Protein AF-I4YDK6-F1 (afdb_monomer)

InterPro domains:
  IPR009400 TFIIH subunit TTDA/Tfb5 [PF06331] (1-45)
  IPR009400 TFIIH subunit TTDA/Tfb5 [SM01395] (1-52)
  IPR035935 TFB5-like superfamily [G3DSA:3.30.70.1220] (1-52)
  IPR035935 TFB5-like superfamily [SSF142897] (1-45)

Secondary structure (DSSP, 8-state):
-HHHHHHHHHHHHHH--EEEEEETTEEEE-GGGHHHHHHHHHHHHHHHHHHHTT-

Sequence (55 aa):
DPAVKQIILNLNDKSKFIVQDLDLQHILVSPDSVQSIKYELENEVCRTVHRTSAV

Solvent-accessible surface area (backbone atoms only — not comparable to full-atom values): 3322 Å² total; per-residue (Å²): 100,58,69,59,48,52,53,52,52,61,51,29,76,77,65,70,48,67,76,42,84,74,52,82,80,43,69,41,58,49,78,84,43,50,65,56,51,51,53,52,49,54,50,53,51,52,54,52,54,59,60,60,71,74,109

Organ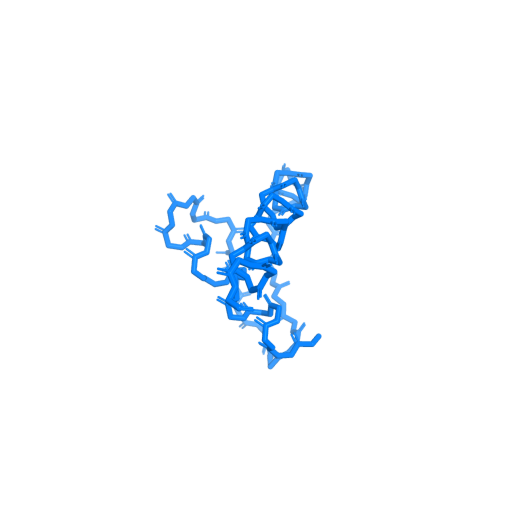ism: Wallemia mellicola (strain ATCC MYA-4683 / CBS 633.66) (NCBI:txid671144)

Mean predicted aligned error: 6.25 Å

Structure (mmCIF, N/CA/C/O backbone):
data_AF-I4YDK6-F1
#
_entry.id   AF-I4YDK6-F1
#
loop_
_atom_site.group_PDB
_atom_site.id
_atom_site.type_symbol
_atom_site.label_atom_id
_atom_site.label_alt_id
_atom_site.label_comp_id
_atom_site.label_asym_id
_atom_site.label_entity_id
_atom_site.label_seq_id
_atom_site.pdbx_PDB_ins_code
_atom_site.Cartn_x
_atom_site.Cartn_y
_atom_site.Cartn_z
_atom_site.occupancy
_atom_site.B_iso_or_equiv
_atom_site.auth_seq_id
_atom_site.auth_comp_id
_atom_site.auth_asym_id
_atom_site.auth_atom_id
_atom_site.pdbx_PDB_model_num
ATOM 1 N N . ASP A 1 1 ? -0.349 8.855 -9.811 1.00 79.25 1 ASP A N 1
ATOM 2 C CA . ASP A 1 1 ? 0.740 8.203 -10.560 1.00 79.25 1 ASP A CA 1
ATOM 3 C C . ASP A 1 1 ? 0.567 6.680 -10.487 1.00 79.25 1 ASP A C 1
ATOM 5 O O . ASP A 1 1 ? 0.270 6.188 -9.398 1.00 79.25 1 ASP A O 1
ATOM 9 N N . PRO A 1 2 ? 0.681 5.938 -11.605 1.00 77.12 2 PRO A N 1
ATOM 10 C CA . PRO A 1 2 ? 0.489 4.485 -11.623 1.00 77.12 2 PRO A CA 1
ATOM 11 C C . PRO A 1 2 ? 1.493 3.703 -10.762 1.00 77.12 2 PRO A C 1
ATOM 13 O O . PRO A 1 2 ? 1.124 2.677 -10.192 1.00 77.12 2 PRO A O 1
ATOM 16 N N . ALA A 1 3 ? 2.737 4.176 -10.621 1.00 82.56 3 ALA A N 1
ATOM 17 C CA . ALA A 1 3 ? 3.735 3.524 -9.773 1.00 82.56 3 ALA A CA 1
ATOM 18 C C . ALA A 1 3 ? 3.379 3.678 -8.289 1.00 82.56 3 ALA A C 1
ATOM 20 O O . ALA A 1 3 ? 3.466 2.718 -7.527 1.00 82.56 3 ALA A O 1
ATOM 21 N N . VAL A 1 4 ? 2.866 4.844 -7.887 1.00 82.50 4 VAL A N 1
ATOM 22 C CA . VAL A 1 4 ? 2.346 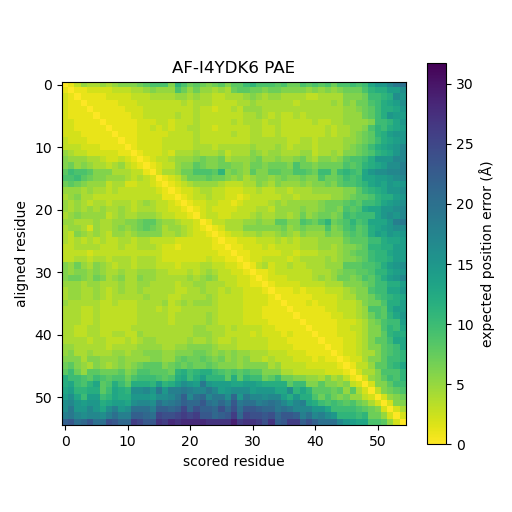5.053 -6.523 1.00 82.50 4 VAL A CA 1
ATOM 23 C C . VAL A 1 4 ? 1.184 4.103 -6.222 1.00 82.50 4 VAL A C 1
ATOM 25 O O . VAL A 1 4 ? 1.145 3.508 -5.147 1.00 82.50 4 VAL A O 1
ATOM 28 N N . LYS A 1 5 ? 0.271 3.883 -7.179 1.00 84.00 5 LYS A N 1
ATOM 29 C CA . LYS A 1 5 ? -0.821 2.909 -7.014 1.00 84.00 5 LYS A CA 1
ATOM 30 C C . LYS A 1 5 ? -0.290 1.491 -6.768 1.00 84.00 5 LYS A C 1
ATOM 32 O O . LYS A 1 5 ? -0.814 0.805 -5.899 1.00 84.00 5 LYS A O 1
ATOM 37 N N . GLN A 1 6 ? 0.757 1.063 -7.477 1.00 83.12 6 GLN A N 1
ATOM 38 C CA . GLN A 1 6 ? 1.386 -0.248 -7.253 1.00 83.12 6 GLN A CA 1
ATOM 39 C C . GLN A 1 6 ? 1.956 -0.391 -5.837 1.00 83.12 6 GLN A C 1
ATOM 41 O O . GLN A 1 6 ? 1.783 -1.430 -5.205 1.00 83.12 6 GLN A O 1
ATOM 46 N N . ILE A 1 7 ? 2.572 0.666 -5.304 1.00 85.31 7 ILE A N 1
ATOM 47 C CA . ILE A 1 7 ? 3.058 0.672 -3.917 1.00 85.31 7 ILE A CA 1
ATOM 48 C C . ILE A 1 7 ? 1.881 0.528 -2.945 1.00 85.31 7 ILE A C 1
ATOM 50 O O . ILE A 1 7 ? 1.927 -0.301 -2.039 1.00 85.31 7 ILE A O 1
ATOM 54 N N . ILE A 1 8 ? 0.797 1.277 -3.161 1.00 85.50 8 ILE A N 1
ATOM 55 C CA . ILE A 1 8 ? -0.397 1.211 -2.308 1.00 85.50 8 ILE A CA 1
ATOM 56 C C . ILE A 1 8 ? -1.060 -0.177 -2.371 1.00 85.50 8 ILE A C 1
ATOM 58 O O . ILE A 1 8 ? -1.481 -0.693 -1.338 1.00 85.50 8 ILE A O 1
ATOM 62 N N . LEU A 1 9 ? -1.114 -0.813 -3.545 1.00 85.00 9 LEU A N 1
ATOM 63 C CA . LEU A 1 9 ? -1.614 -2.184 -3.706 1.00 85.00 9 LEU A CA 1
ATOM 64 C C . LEU A 1 9 ? -0.749 -3.200 -2.942 1.00 85.00 9 LEU A C 1
ATOM 66 O O . LEU A 1 9 ? -1.290 -4.039 -2.228 1.00 85.00 9 LEU A O 1
ATOM 70 N N . ASN A 1 10 ? 0.580 -3.077 -3.001 1.00 85.50 10 ASN A N 1
ATOM 71 C CA . ASN A 1 10 ? 1.488 -3.9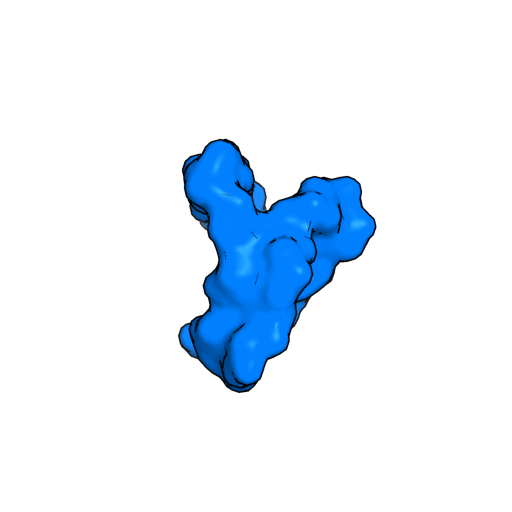29 -2.222 1.00 85.50 10 ASN A CA 1
ATOM 72 C C . ASN A 1 10 ? 1.335 -3.728 -0.706 1.00 85.50 10 ASN A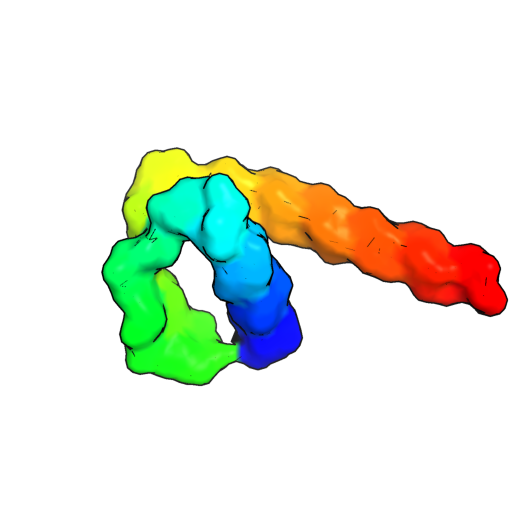 C 1
ATOM 74 O O . ASN A 1 10 ? 1.434 -4.681 0.068 1.00 85.50 10 ASN A O 1
ATOM 78 N N . LEU A 1 11 ? 1.095 -2.493 -0.259 1.00 84.12 11 LEU A N 1
ATOM 79 C CA . LEU A 1 11 ? 0.797 -2.204 1.146 1.00 84.12 11 LEU A CA 1
ATOM 80 C C . LEU A 1 11 ? -0.565 -2.797 1.554 1.00 84.12 11 LEU A C 1
ATOM 82 O O . LEU A 1 11 ? -0.732 -3.263 2.684 1.00 84.12 11 LEU A O 1
ATOM 86 N N . ASN A 1 12 ? -1.524 -2.836 0.628 1.00 84.19 12 ASN A N 1
ATOM 87 C CA . ASN A 1 12 ? -2.851 -3.393 0.860 1.00 84.19 12 ASN A CA 1
ATOM 88 C C . ASN A 1 12 ? -2.832 -4.907 1.093 1.00 84.19 12 ASN A C 1
ATOM 90 O O . ASN A 1 12 ? -3.633 -5.398 1.885 1.00 84.19 12 ASN A O 1
ATOM 94 N N . ASP A 1 13 ? -1.904 -5.645 0.486 1.00 80.88 13 ASP A N 1
ATOM 95 C CA . ASP A 1 13 ? -1.722 -7.074 0.779 1.00 80.88 13 ASP A CA 1
ATOM 96 C C . ASP A 1 13 ? -1.421 -7.339 2.267 1.00 80.88 13 ASP A C 1
ATOM 98 O O . ASP A 1 13 ? -1.807 -8.373 2.812 1.00 80.88 13 ASP A O 1
ATOM 102 N N . LYS A 1 14 ? -0.789 -6.379 2.959 1.00 78.19 14 LYS A N 1
ATOM 103 C CA . LYS A 1 14 ? -0.430 -6.494 4.382 1.00 78.19 14 LYS A CA 1
ATOM 104 C C . LYS A 1 14 ? -1.548 -6.051 5.330 1.00 78.19 14 LYS A C 1
ATOM 106 O O . LYS A 1 14 ? -1.736 -6.687 6.363 1.00 78.19 14 LYS A O 1
ATOM 111 N N . SER A 1 15 ? -2.280 -4.985 4.988 1.00 71.88 15 SER A N 1
ATOM 112 C CA . SER A 1 15 ? -3.241 -4.332 5.903 1.00 71.88 15 SER A CA 1
ATOM 113 C C . SER A 1 15 ? -4.677 -4.193 5.375 1.00 71.88 15 SER A C 1
ATOM 115 O O . SER A 1 15 ? -5.489 -3.564 6.045 1.00 71.88 15 SER A O 1
ATOM 117 N N . LYS A 1 16 ? -5.015 -4.775 4.213 1.00 79.62 16 LYS A N 1
ATOM 118 C CA . LYS A 1 16 ? -6.364 -4.831 3.597 1.00 79.62 16 LYS A CA 1
ATOM 119 C C . LYS A 1 16 ? -7.243 -3.594 3.854 1.00 79.62 16 LYS A C 1
ATOM 121 O O . LYS A 1 16 ? -8.293 -3.679 4.484 1.00 79.62 16 LYS A O 1
ATOM 126 N N . PHE A 1 17 ? -6.813 -2.445 3.349 1.00 84.06 17 PHE A N 1
ATOM 127 C CA . PHE A 1 17 ? -7.485 -1.149 3.497 1.00 84.06 17 PHE A CA 1
ATOM 128 C C . PHE A 1 17 ? -8.180 -0.649 2.215 1.00 84.06 17 PHE A C 1
ATOM 130 O O . PHE A 1 17 ? -8.920 0.336 2.254 1.00 84.06 17 PHE A O 1
ATOM 137 N N . ILE A 1 18 ? -7.951 -1.306 1.074 1.00 87.62 18 ILE A N 1
ATOM 138 C CA . ILE A 1 18 ? -8.634 -1.031 -0.192 1.00 87.62 18 ILE A CA 1
ATOM 139 C C . ILE A 1 18 ? -9.970 -1.763 -0.189 1.00 87.62 18 ILE A C 1
ATOM 141 O O . ILE A 1 18 ? -10.028 -2.989 -0.102 1.00 87.62 18 ILE A O 1
ATOM 145 N N . VAL A 1 19 ? -11.038 -0.985 -0.318 1.00 88.44 19 VAL A N 1
ATOM 146 C CA . VAL A 1 19 ? -12.409 -1.476 -0.453 1.00 88.44 19 VAL A CA 1
ATOM 147 C C . VAL A 1 19 ? -12.669 -1.886 -1.898 1.00 88.44 19 VAL A C 1
ATOM 149 O O . VAL A 1 19 ? -13.238 -2.947 -2.146 1.00 88.44 19 VAL A O 1
ATOM 152 N N . GLN A 1 20 ? -12.241 -1.057 -2.856 1.00 88.25 20 GLN A N 1
ATOM 153 C CA . GLN A 1 20 ? -12.445 -1.321 -4.278 1.00 88.25 20 GLN A CA 1
ATOM 154 C C . GLN A 1 20 ? -11.368 -0.664 -5.147 1.00 88.25 20 GLN A C 1
ATOM 156 O O . GLN A 1 20 ? -10.981 0.480 -4.917 1.00 88.25 20 GLN A O 1
ATOM 161 N N . ASP A 1 21 ? -10.918 -1.374 -6.179 1.00 86.88 21 ASP A N 1
ATOM 162 C CA . ASP A 1 21 ? -10.124 -0.800 -7.265 1.00 86.88 21 ASP A CA 1
ATOM 163 C C . ASP A 1 21 ? -11.072 -0.194 -8.306 1.00 86.88 21 ASP A C 1
ATOM 165 O O . ASP A 1 21 ? -11.941 -0.903 -8.812 1.00 86.88 21 ASP A O 1
ATOM 169 N N . LEU A 1 22 ? -10.958 1.110 -8.576 1.00 87.62 22 LEU A N 1
ATOM 170 C CA . LEU A 1 22 ? -11.862 1.805 -9.500 1.00 87.62 22 LEU A CA 1
ATOM 171 C C . LEU A 1 22 ? -11.250 1.903 -10.897 1.00 87.62 22 LEU A C 1
ATOM 173 O O . LEU A 1 22 ? -11.875 1.509 -11.872 1.00 87.62 22 LEU A O 1
ATOM 177 N N . ASP A 1 23 ? -10.017 2.405 -10.982 1.00 86.69 23 ASP A N 1
ATOM 178 C CA . ASP A 1 23 ? -9.316 2.652 -12.244 1.00 86.69 23 ASP A CA 1
ATOM 179 C C . ASP A 1 23 ? -7.804 2.703 -12.029 1.00 86.69 23 ASP A C 1
ATOM 181 O O . ASP A 1 23 ? -7.325 2.755 -10.899 1.00 86.69 23 ASP A O 1
ATOM 185 N N . LEU A 1 24 ? -7.024 2.810 -13.108 1.00 82.44 24 LEU A N 1
ATOM 186 C CA . LEU A 1 24 ? -5.555 2.947 -13.109 1.00 82.44 24 LEU A CA 1
ATOM 187 C C . LEU A 1 24 ? -4.971 3.955 -12.102 1.00 82.44 24 LEU A C 1
ATOM 189 O O . LEU A 1 24 ? -3.816 3.803 -11.707 1.00 82.44 24 LEU A O 1
ATOM 193 N N 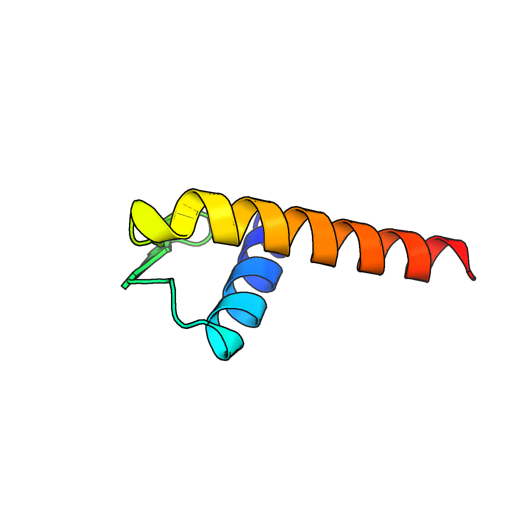. GLN A 1 25 ? -5.728 4.974 -11.696 1.00 84.81 25 GLN A N 1
ATOM 194 C CA . GLN A 1 25 ? -5.274 5.999 -10.748 1.00 84.81 25 GLN A CA 1
ATOM 195 C C . GLN A 1 25 ? -6.188 6.176 -9.531 1.00 84.81 25 GLN A C 1
ATOM 197 O O . GLN A 1 25 ? -5.834 6.932 -8.629 1.00 84.81 25 GLN A O 1
ATOM 202 N N . HIS A 1 26 ? -7.324 5.480 -9.476 1.00 86.62 26 HIS A N 1
ATOM 203 C CA . HIS A 1 26 ? -8.327 5.672 -8.434 1.00 86.62 26 HIS A CA 1
ATOM 204 C C . HIS A 1 26 ? -8.563 4.371 -7.674 1.00 86.62 26 HIS A C 1
ATOM 206 O O . HIS A 1 26 ? -8.769 3.311 -8.265 1.00 86.62 26 HIS A O 1
ATOM 212 N N . ILE A 1 27 ? -8.552 4.479 -6.351 1.00 88.62 27 ILE A N 1
ATOM 213 C CA . ILE A 1 27 ? -8.872 3.399 -5.422 1.00 88.62 27 ILE A CA 1
ATOM 214 C C . ILE A 1 27 ? -9.856 3.934 -4.389 1.00 88.62 27 ILE A C 1
ATOM 216 O O . ILE A 1 27 ? -9.770 5.091 -3.972 1.00 88.62 27 ILE A O 1
ATOM 220 N N . LEU A 1 28 ? -10.789 3.088 -3.980 1.00 89.62 28 LEU A N 1
ATOM 221 C CA . LEU A 1 28 ? -11.712 3.354 -2.894 1.00 89.62 28 LEU A CA 1
ATOM 222 C C . LEU A 1 28 ? -11.147 2.739 -1.614 1.00 89.62 28 LEU A C 1
ATOM 224 O O . LEU A 1 28 ? -10.852 1.543 -1.567 1.00 89.62 28 LEU A O 1
ATOM 228 N N . VAL A 1 29 ? -11.012 3.555 -0.575 1.00 89.56 29 VAL A N 1
ATOM 229 C CA . VAL A 1 29 ? -10.466 3.162 0.730 1.00 89.56 29 VAL A CA 1
ATOM 230 C C . VAL A 1 29 ? -11.391 3.636 1.842 1.00 89.56 29 VAL A C 1
ATOM 232 O O . VAL A 1 29 ? -12.109 4.627 1.679 1.00 89.56 29 VAL A O 1
ATOM 235 N N . SER A 1 30 ? -11.366 2.943 2.977 1.00 88.62 30 SER A N 1
ATOM 236 C CA . SER A 1 30 ? -12.111 3.372 4.160 1.00 88.62 30 SER A CA 1
ATOM 237 C C . SER A 1 30 ? -11.561 4.702 4.689 1.00 88.62 30 SER A C 1
ATOM 239 O O . SER A 1 30 ? -10.338 4.870 4.744 1.00 88.62 30 SER A O 1
ATOM 241 N N . PRO A 1 31 ? -12.425 5.638 5.124 1.00 86.12 31 PRO A N 1
ATOM 242 C CA . PRO A 1 31 ? -11.994 6.946 5.618 1.00 86.12 31 PRO A CA 1
ATOM 243 C C . PRO A 1 31 ? -11.059 6.831 6.831 1.00 86.12 31 PRO A C 1
ATOM 245 O O . PRO A 1 31 ? -10.090 7.583 6.928 1.00 86.12 31 PRO A O 1
ATOM 248 N N . ASP A 1 32 ? -11.280 5.840 7.696 1.00 87.44 32 ASP A N 1
ATOM 249 C CA . ASP A 1 32 ? -10.438 5.566 8.868 1.00 87.4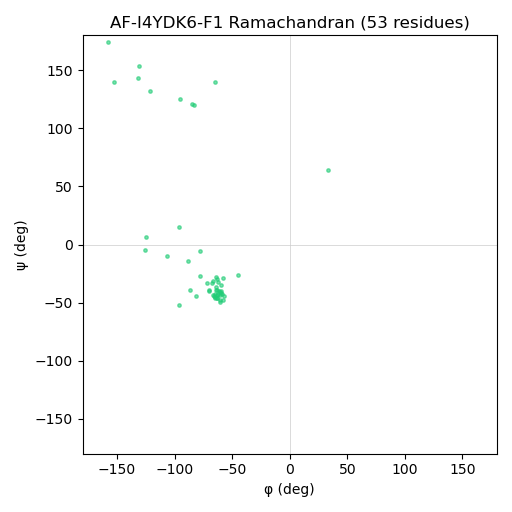4 32 ASP A CA 1
ATOM 250 C C . ASP A 1 32 ? -9.008 5.151 8.493 1.00 87.44 32 ASP A C 1
ATOM 252 O O . ASP A 1 32 ? -8.059 5.398 9.234 1.00 87.44 32 ASP A O 1
ATOM 256 N N . SER A 1 33 ? -8.831 4.549 7.316 1.00 84.25 33 SER A N 1
ATOM 257 C CA . SER A 1 33 ? -7.538 4.047 6.848 1.00 84.25 33 SER A CA 1
ATOM 258 C C . SER A 1 33 ? -6.720 5.099 6.103 1.00 84.25 33 SER A C 1
ATOM 260 O O . SER A 1 33 ? -5.523 4.901 5.915 1.00 84.25 33 SER A O 1
ATOM 262 N N . VAL A 1 34 ? -7.313 6.229 5.699 1.00 85.94 34 VAL A N 1
ATOM 263 C CA . VAL A 1 34 ? -6.640 7.259 4.883 1.00 85.94 34 VAL A CA 1
ATOM 264 C C . VAL A 1 34 ? -5.370 7.782 5.559 1.00 85.94 34 VAL A C 1
ATOM 266 O O . VAL A 1 34 ? -4.330 7.905 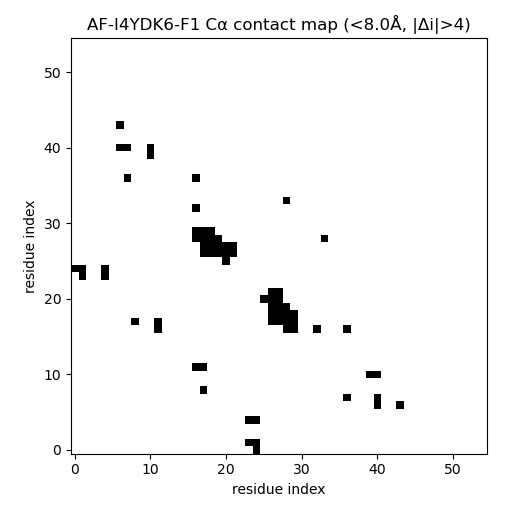4.913 1.00 85.94 34 VAL A O 1
ATOM 269 N N . GLN A 1 35 ? -5.434 8.059 6.865 1.00 87.25 35 GLN A N 1
ATOM 270 C CA . GLN A 1 35 ? -4.284 8.552 7.633 1.00 87.25 35 GLN A CA 1
ATOM 271 C C . GLN A 1 35 ? -3.169 7.502 7.718 1.00 87.25 35 GLN A C 1
ATOM 273 O O . GLN A 1 35 ? -2.003 7.819 7.488 1.00 87.25 35 GLN A O 1
ATOM 278 N N . SER A 1 36 ? -3.524 6.242 7.981 1.00 86.25 36 SER A N 1
ATOM 279 C CA . SER A 1 36 ? -2.565 5.135 8.041 1.00 86.25 36 SER A CA 1
ATOM 280 C C . SER A 1 36 ? -1.914 4.864 6.688 1.00 86.25 36 SER A C 1
ATOM 282 O O . SER A 1 36 ? -0.701 4.697 6.625 1.00 86.25 36 SER A O 1
ATOM 284 N N . ILE A 1 37 ? -2.692 4.878 5.600 1.00 85.50 37 ILE A N 1
ATOM 285 C CA . ILE A 1 37 ? -2.176 4.699 4.237 1.00 85.50 37 ILE A CA 1
ATOM 286 C C . ILE A 1 37 ? -1.178 5.803 3.911 1.00 85.50 37 ILE A C 1
ATOM 288 O O . ILE A 1 37 ? -0.119 5.516 3.364 1.00 85.50 37 ILE A O 1
ATOM 292 N N . LYS A 1 38 ? -1.489 7.056 4.262 1.00 86.94 38 LYS A N 1
ATOM 293 C CA . LYS A 1 38 ? -0.584 8.180 4.023 1.00 86.94 38 LYS A CA 1
ATOM 294 C C . LYS A 1 38 ? 0.749 7.989 4.752 1.00 86.94 38 LYS A C 1
ATOM 296 O O . LYS A 1 38 ? 1.793 8.103 4.118 1.00 86.94 38 LYS A O 1
ATOM 301 N N . TYR A 1 39 ? 0.698 7.632 6.036 1.00 88.12 39 TYR A N 1
ATOM 302 C CA . TYR A 1 39 ? 1.893 7.377 6.840 1.00 88.12 39 TYR A CA 1
ATOM 303 C C . TYR A 1 39 ? 2.739 6.228 6.275 1.00 88.12 39 TYR A C 1
ATOM 305 O O . TYR A 1 39 ? 3.939 6.386 6.067 1.00 88.12 39 TYR A O 1
ATOM 313 N N . GLU A 1 40 ? 2.117 5.086 5.973 1.00 85.12 40 GLU A N 1
ATOM 314 C CA . GLU A 1 40 ? 2.813 3.916 5.426 1.00 85.12 40 GLU A CA 1
ATOM 315 C C . GLU A 1 40 ? 3.410 4.199 4.04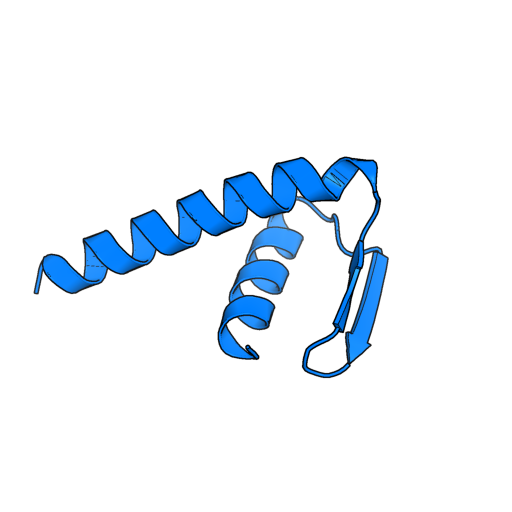4 1.00 85.12 40 GLU A C 1
ATOM 317 O O . GLU A 1 40 ? 4.536 3.793 3.760 1.00 85.12 40 GLU A O 1
ATOM 322 N N . LEU A 1 41 ? 2.690 4.940 3.199 1.00 85.50 41 LEU A N 1
ATOM 323 C CA . LEU A 1 41 ? 3.163 5.327 1.876 1.00 85.50 41 LEU A CA 1
ATOM 324 C C . LEU A 1 41 ? 4.384 6.249 1.962 1.00 85.50 41 LEU A C 1
ATOM 326 O O . LEU A 1 41 ? 5.368 6.015 1.264 1.00 85.50 41 LEU A O 1
ATOM 330 N N . GLU A 1 42 ? 4.355 7.263 2.831 1.00 86.1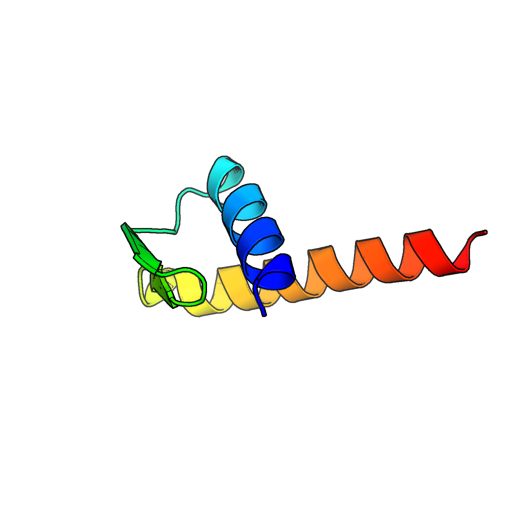2 42 GLU A N 1
ATOM 331 C CA . GLU A 1 42 ? 5.511 8.135 3.079 1.00 86.12 42 GLU A CA 1
ATOM 332 C C . GLU A 1 42 ? 6.714 7.326 3.586 1.00 86.12 42 GLU A C 1
ATOM 334 O O . GLU A 1 42 ? 7.841 7.535 3.131 1.00 86.12 42 GLU A O 1
ATOM 339 N N . ASN A 1 43 ? 6.475 6.348 4.462 1.00 85.94 43 ASN A N 1
ATOM 340 C CA . ASN A 1 43 ? 7.513 5.475 5.006 1.00 85.94 43 ASN A CA 1
ATOM 341 C C . ASN A 1 43 ? 8.134 4.561 3.932 1.00 85.94 43 ASN A C 1
ATOM 343 O O . ASN A 1 43 ? 9.355 4.408 3.872 1.00 85.94 43 ASN A O 1
ATOM 347 N N . GLU A 1 44 ? 7.312 3.963 3.066 1.00 81.69 44 GLU A N 1
ATOM 348 C CA . GLU A 1 44 ? 7.757 3.064 1.993 1.00 81.69 44 GLU A CA 1
ATOM 349 C C . GLU A 1 44 ? 8.500 3.827 0.883 1.00 81.69 44 GLU A C 1
ATOM 351 O O . GLU A 1 44 ? 9.549 3.387 0.398 1.00 81.69 44 GLU A O 1
ATOM 356 N N . VAL A 1 45 ? 8.022 5.025 0.526 1.00 82.06 45 VAL A N 1
ATOM 357 C CA . VAL A 1 45 ? 8.720 5.923 -0.407 1.00 82.06 45 VAL A CA 1
ATOM 358 C C . VAL A 1 45 ? 10.064 6.349 0.177 1.00 82.06 45 VAL A C 1
ATOM 360 O O . VAL A 1 45 ? 11.085 6.250 -0.504 1.00 82.06 45 VAL A O 1
ATOM 363 N N . CYS A 1 46 ? 10.098 6.747 1.450 1.00 78.50 46 CYS A N 1
ATOM 364 C CA . CYS A 1 46 ? 11.330 7.116 2.139 1.00 78.50 46 CYS A CA 1
ATOM 365 C C . CYS A 1 46 ? 12.349 5.964 2.129 1.00 78.50 46 CYS A C 1
ATOM 367 O O . CYS A 1 46 ? 13.497 6.169 1.731 1.00 78.50 46 CYS A O 1
ATOM 369 N N . ARG A 1 47 ? 11.940 4.734 2.472 1.00 75.25 47 ARG A N 1
ATOM 370 C CA . ARG A 1 47 ? 12.818 3.549 2.403 1.00 75.25 47 ARG A CA 1
ATOM 371 C C . ARG A 1 47 ? 13.352 3.302 1.000 1.00 75.25 47 ARG A C 1
ATOM 373 O O . ARG A 1 47 ? 14.532 2.994 0.846 1.00 75.25 47 ARG A O 1
ATOM 380 N N . THR A 1 48 ? 12.497 3.432 -0.009 1.00 66.94 48 THR A N 1
ATOM 381 C CA . THR A 1 48 ? 12.880 3.198 -1.404 1.00 66.94 48 THR A CA 1
ATOM 382 C C . THR A 1 48 ? 13.918 4.220 -1.860 1.00 66.94 48 THR A C 1
ATOM 384 O O . THR A 1 48 ? 14.942 3.826 -2.405 1.00 66.94 48 THR A O 1
ATOM 387 N N . VAL A 1 49 ? 13.718 5.506 -1.555 1.00 66.81 49 VAL A N 1
ATOM 388 C CA . VAL A 1 49 ? 14.660 6.585 -1.904 1.00 66.81 49 VAL A CA 1
ATOM 389 C C . VAL A 1 49 ? 16.020 6.403 -1.223 1.00 66.81 49 VAL A C 1
ATOM 391 O O . VAL A 1 49 ? 17.052 6.536 -1.878 1.00 66.81 49 VAL A O 1
ATOM 394 N N . HIS A 1 50 ? 16.053 6.024 0.059 1.00 60.75 50 HIS A N 1
ATOM 395 C CA . HIS A 1 50 ? 17.318 5.747 0.755 1.00 60.75 50 HIS A CA 1
ATOM 396 C C . HIS A 1 50 ? 18.083 4.569 0.140 1.00 60.75 50 HIS A C 1
ATOM 398 O O . HIS A 1 50 ? 19.311 4.536 0.175 1.00 60.75 50 HIS A O 1
ATOM 404 N N . ARG A 1 51 ? 17.366 3.605 -0.444 1.00 53.19 51 ARG A N 1
ATOM 405 C CA . ARG A 1 51 ? 17.962 2.436 -1.090 1.00 53.19 51 ARG A CA 1
ATOM 406 C C . ARG A 1 51 ? 18.642 2.790 -2.413 1.00 53.19 51 ARG A C 1
ATOM 408 O O . ARG A 1 51 ? 19.654 2.183 -2.744 1.00 53.19 51 ARG A O 1
ATOM 415 N N . THR A 1 52 ? 18.119 3.773 -3.143 1.00 53.12 52 THR A N 1
ATOM 416 C CA . THR A 1 52 ? 18.688 4.233 -4.419 1.00 53.12 52 THR A CA 1
ATOM 417 C C . THR A 1 52 ? 19.902 5.143 -4.238 1.00 53.12 52 THR A C 1
ATOM 419 O O . THR A 1 52 ? 20.764 5.160 -5.105 1.00 53.12 52 THR A O 1
ATOM 422 N N . SER A 1 53 ? 20.008 5.870 -3.121 1.00 50.84 53 SER A N 1
ATOM 423 C CA . SER A 1 53 ? 21.187 6.700 -2.812 1.00 50.84 53 SER A CA 1
ATOM 424 C C . SER A 1 53 ? 22.403 5.913 -2.302 1.00 50.84 53 SER A C 1
ATOM 426 O O . SER A 1 53 ? 23.457 6.507 -2.102 1.00 50.84 53 SER A O 1
ATOM 428 N N . ALA A 1 54 ? 22.272 4.604 -2.077 1.00 47.91 54 ALA A N 1
ATOM 429 C CA . ALA A 1 54 ? 23.356 3.737 -1.611 1.00 47.91 54 ALA A CA 1
ATOM 430 C C . ALA A 1 54 ? 24.083 2.983 -2.748 1.00 47.91 54 ALA A C 1
ATOM 432 O O . ALA A 1 54 ? 24.795 2.018 -2.464 1.00 47.91 54 ALA A O 1
ATOM 433 N N . VAL A 1 55 ? 23.890 3.390 -4.009 1.00 40.84 55 VAL A N 1
ATOM 434 C CA . VAL A 1 55 ? 24.526 2.798 -5.202 1.00 40.84 55 VAL A CA 1
ATOM 435 C C . VAL A 1 55 ? 25.410 3.823 -5.895 1.00 40.84 55 VAL A C 1
ATOM 437 O O . VAL A 1 55 ? 24.937 4.967 -6.073 1.00 40.84 55 VAL A O 1
#

pLDDT: mean 80.13, std 11.4, range [40.84, 89.62]

Foldseek 3Di:
DLVLVVVLVVVCVVVVFFPADDDSPDTDGDPVCPVVSVVVSVVVVVVVVVVVVVD

Radius of gyration: 12.04 Å; Cα contacts (8 Å, |Δi|>4): 35; chains: 1; bounding box: 37×16×22 Å

Nearest PDB structures (foldseek):
  5oqj-assembly1_5  TM=9.595E-01  e=2.366E-03  Saccharomyces cerevisiae S288C
  7ml3-assembly1_5  TM=8.760E-01  e=9.321E-03  Saccharomyces cerevisiae
  7ml4-assembly1_5  TM=8.043E-01  e=1.157E-02  Saccharomyces cerevisiae
  7ml1-assembly1_5  TM=7.837E-01  e=1.932E-01  Saccharomyces cerevisiae
  7el2-assembly1_B-2  TM=3.434E-01  e=2.596E+00  Acinetobacter baumannii